Protein AF-A0A958JGL1-F1 (afdb_monomer)

Secondary structure (DSSP, 8-state):
--STTTGGG-----------HHHHHHHHHHTTS-HHHHHHHHHHHHHHHHHHHHTT-HHHHHHHHHHHHHHHHHHHHHHHHHHHHHTTT-

Nearest PDB structures (foldseek):
  2hr5-assembly1_A  TM=8.630E-01  e=9.921E+00  Pyrococcus furiosus

Foldseek 3Di:
DPPPPVVVPPDPPPPPPPVDPVVVVCCVVVLPPQLVVLVVQLVVLQVVLVVCVVVVNNVVSVVSNVCNVVSNVVSVVSVVVVVVVVVVPD

Radius of gyration: 24.07 Å; Cα contacts (8 Å, |Δi|>4): 49; chains: 1; bounding box: 78×26×46 Å

Sequence (90 aa):
MSASKVASKLRPVTRDHREGPVARAIEQRTAQLPSDVFLWGAGAAIGGALTLRALGKKEDGIFVGHWAPTLLLLGLYNKLVKLEGSDRYD

Mean predicted aligned error: 14.8 Å

pLDDT: mean 74.1, std 20.06, range [43.31, 97.31]

Structure (mmCIF, N/CA/C/O backbone):
data_AF-A0A958JGL1-F1
#
_entry.id   AF-A0A958JGL1-F1
#
loop_
_atom_site.group_PDB
_atom_site.id
_atom_site.type_symbol
_atom_site.label_atom_id
_atom_site.label_alt_id
_atom_site.label_comp_id
_atom_site.label_asym_id
_atom_site.label_entity_id
_atom_site.label_seq_id
_atom_site.pdbx_PDB_ins_code
_atom_site.Cartn_x
_atom_site.Cartn_y
_atom_site.Cartn_z
_atom_site.occupancy
_atom_site.B_iso_or_equiv
_atom_site.auth_seq_id
_atom_site.auth_comp_id
_atom_site.auth_asym_id
_atom_site.auth_atom_id
_atom_site.pdbx_PDB_model_num
ATOM 1 N N . MET A 1 1 ? 62.800 -5.513 -31.118 1.00 47.91 1 MET A N 1
ATOM 2 C CA . MET A 1 1 ? 62.154 -6.002 -29.870 1.00 47.91 1 MET A CA 1
ATOM 3 C C . MET A 1 1 ? 62.029 -4.810 -28.929 1.00 47.91 1 MET A C 1
ATOM 5 O O . MET A 1 1 ? 63.011 -4.118 -28.789 1.00 47.91 1 MET A O 1
ATOM 9 N N . SER A 1 2 ? 60.934 -4.443 -28.270 1.00 52.91 2 SER A N 1
ATOM 10 C CA . SER A 1 2 ? 59.615 -5.047 -28.098 1.00 52.91 2 SER A CA 1
ATOM 11 C C . SER A 1 2 ? 58.680 -3.994 -27.453 1.00 52.91 2 SER A C 1
ATOM 13 O O . SER A 1 2 ? 58.184 -4.207 -26.355 1.00 52.91 2 SER A O 1
ATOM 15 N N . ALA A 1 3 ? 58.446 -2.840 -28.094 1.00 54.41 3 ALA A N 1
ATOM 16 C CA . ALA A 1 3 ? 57.465 -1.852 -27.602 1.00 54.41 3 ALA A CA 1
ATOM 17 C C . ALA A 1 3 ? 56.016 -2.199 -28.015 1.00 54.41 3 ALA A C 1
ATOM 19 O O . ALA A 1 3 ? 55.062 -1.887 -27.313 1.00 54.41 3 ALA A O 1
ATOM 20 N N . SER A 1 4 ? 55.850 -2.946 -29.112 1.00 49.22 4 SER A N 1
ATOM 21 C CA . SER A 1 4 ? 54.544 -3.388 -29.630 1.00 49.22 4 SER A CA 1
ATOM 22 C C . SER A 1 4 ? 53.888 -4.500 -28.790 1.00 49.22 4 SER A C 1
ATOM 24 O O . SER A 1 4 ? 52.673 -4.678 -28.838 1.00 49.22 4 SER A O 1
ATOM 26 N N . LYS A 1 5 ? 54.656 -5.231 -27.968 1.00 53.72 5 LYS A N 1
ATOM 27 C CA . LYS A 1 5 ? 54.131 -6.385 -27.215 1.00 53.72 5 LYS A CA 1
ATOM 28 C C . LYS A 1 5 ? 53.402 -5.991 -25.925 1.00 53.72 5 LYS A C 1
ATOM 30 O O . LYS A 1 5 ? 52.552 -6.747 -25.461 1.00 53.72 5 LYS A O 1
ATOM 35 N N . VAL A 1 6 ? 53.684 -4.807 -25.377 1.00 57.03 6 VAL A N 1
ATOM 36 C CA . VAL A 1 6 ? 53.126 -4.354 -24.089 1.00 57.03 6 VAL A CA 1
ATOM 37 C C . VAL A 1 6 ? 51.708 -3.784 -24.249 1.00 57.03 6 VAL A C 1
ATOM 39 O O . VAL A 1 6 ? 50.857 -4.023 -23.399 1.00 57.03 6 VAL A O 1
ATOM 42 N N . ALA A 1 7 ? 51.405 -3.145 -25.384 1.00 54.59 7 ALA A N 1
ATOM 43 C CA . ALA A 1 7 ? 50.077 -2.588 -25.673 1.00 54.59 7 ALA A CA 1
ATOM 44 C C . ALA A 1 7 ? 48.991 -3.657 -25.921 1.00 54.59 7 ALA A C 1
ATOM 46 O O . ALA A 1 7 ? 47.803 -3.385 -25.789 1.00 54.59 7 ALA A O 1
ATOM 47 N N . SER A 1 8 ? 49.383 -4.898 -26.229 1.00 51.31 8 SER A N 1
ATOM 48 C CA . SER A 1 8 ? 48.447 -5.991 -26.542 1.00 51.31 8 SER A CA 1
ATOM 49 C C . SER A 1 8 ? 47.743 -6.610 -25.323 1.00 51.31 8 SER A C 1
ATOM 51 O O . SER A 1 8 ? 46.897 -7.490 -25.485 1.00 51.31 8 SER A O 1
ATOM 53 N N . LYS A 1 9 ? 48.088 -6.188 -24.095 1.00 54.41 9 LYS A N 1
ATOM 54 C CA . LYS A 1 9 ? 47.622 -6.843 -22.859 1.00 54.41 9 LYS A CA 1
ATOM 55 C C . LYS A 1 9 ? 46.560 -6.082 -22.064 1.00 54.41 9 LYS A C 1
ATOM 57 O O . LYS A 1 9 ? 46.134 -6.576 -21.025 1.00 54.41 9 LYS A O 1
ATOM 62 N N . LEU A 1 10 ? 46.072 -4.951 -22.561 1.00 58.25 10 LEU A N 1
ATOM 63 C CA . LEU A 1 10 ? 44.903 -4.279 -21.992 1.00 58.25 10 LEU A CA 1
ATOM 64 C C . LEU A 1 10 ? 43.660 -4.699 -22.776 1.00 58.25 10 LEU A C 1
ATOM 66 O O . LEU A 1 10 ? 43.115 -3.944 -23.574 1.00 58.25 10 LEU A O 1
ATOM 70 N N . ARG A 1 11 ? 43.224 -5.947 -22.567 1.00 58.50 11 ARG A N 1
ATOM 71 C CA . ARG A 1 11 ? 41.847 -6.312 -22.911 1.00 58.50 11 ARG A CA 1
ATOM 72 C C . ARG A 1 11 ? 40.950 -5.564 -21.926 1.00 58.50 11 ARG A C 1
ATOM 74 O O . ARG A 1 11 ? 41.143 -5.764 -20.724 1.00 58.50 11 ARG A O 1
ATOM 81 N N . PRO A 1 12 ? 39.997 -4.729 -22.371 1.00 53.38 12 PRO A N 1
ATOM 82 C CA . PRO A 1 12 ? 38.953 -4.288 -21.466 1.00 53.38 12 PRO A CA 1
ATOM 83 C C . PRO A 1 12 ? 38.282 -5.557 -20.939 1.00 53.38 12 PRO A C 1
ATOM 85 O O . PRO A 1 12 ? 37.852 -6.411 -21.715 1.00 53.38 12 PRO A O 1
ATOM 88 N N . VAL A 1 13 ? 38.265 -5.733 -19.617 1.00 56.31 13 VAL A N 1
ATOM 89 C CA . VAL A 1 13 ? 37.400 -6.728 -18.985 1.00 56.31 13 VAL A CA 1
ATOM 90 C C . VAL A 1 13 ? 35.991 -6.177 -19.141 1.00 56.31 13 VAL A C 1
ATOM 92 O O . VAL A 1 13 ? 35.445 -5.543 -18.241 1.00 56.31 13 VAL A O 1
ATOM 95 N N . THR A 1 14 ? 35.425 -6.348 -20.332 1.00 55.16 14 THR A N 1
ATOM 96 C CA . THR A 1 14 ? 33.999 -6.189 -20.550 1.00 55.16 14 THR A CA 1
ATOM 97 C C . THR A 1 14 ? 33.378 -7.281 -19.703 1.00 55.16 14 THR A C 1
ATOM 99 O O . THR A 1 14 ? 33.469 -8.466 -20.026 1.00 55.16 14 THR A O 1
ATOM 102 N N . ARG A 1 15 ? 32.849 -6.899 -18.541 1.00 53.62 15 ARG A N 1
ATOM 103 C CA . ARG A 1 15 ? 32.005 -7.777 -17.742 1.00 53.62 15 ARG A CA 1
ATOM 104 C C . ARG A 1 15 ? 30.718 -7.965 -18.534 1.00 53.62 15 ARG A C 1
ATOM 106 O O . ARG A 1 15 ? 29.736 -7.269 -18.299 1.00 53.62 15 ARG A O 1
ATOM 113 N N . ASP A 1 16 ? 30.780 -8.859 -19.515 1.00 49.69 16 ASP A N 1
ATOM 114 C CA . ASP A 1 16 ? 29.632 -9.460 -20.175 1.00 49.69 16 ASP A CA 1
ATOM 115 C C . ASP A 1 16 ? 28.916 -10.259 -19.083 1.00 49.69 16 ASP A C 1
ATOM 117 O O . ASP A 1 16 ? 29.177 -11.445 -18.867 1.00 49.69 16 ASP A O 1
ATOM 121 N N . HIS A 1 17 ? 28.110 -9.556 -18.282 1.00 49.06 17 HIS A N 1
ATOM 122 C CA . HIS A 1 17 ? 27.136 -10.178 -17.407 1.00 49.06 17 HIS A CA 1
ATOM 123 C C . HIS A 1 17 ? 26.131 -10.815 -18.352 1.00 49.06 17 HIS A C 1
ATOM 125 O O . HIS A 1 17 ? 25.122 -10.224 -18.723 1.00 49.06 17 HIS A O 1
ATOM 131 N N . ARG A 1 18 ? 26.449 -12.031 -18.794 1.00 47.59 18 ARG A N 1
ATOM 132 C CA . ARG A 1 18 ? 25.468 -12.947 -19.352 1.00 47.59 18 ARG A CA 1
ATOM 133 C C . ARG A 1 18 ? 24.552 -13.327 -18.209 1.00 47.59 18 ARG A C 1
ATOM 135 O O . ARG A 1 18 ? 24.699 -14.380 -17.591 1.00 47.59 18 ARG A O 1
ATOM 142 N N . GLU A 1 19 ? 23.655 -12.411 -17.886 1.00 49.56 19 GLU A N 1
ATOM 143 C CA . GLU A 1 19 ? 22.515 -12.695 -17.052 1.00 49.56 19 GLU A CA 1
ATOM 144 C C . GLU A 1 19 ? 21.789 -13.855 -17.735 1.00 49.56 19 GLU A C 1
ATOM 146 O O . GLU A 1 19 ? 21.435 -13.795 -18.916 1.00 49.56 19 GLU A O 1
ATOM 151 N N . GLY A 1 20 ? 21.734 -14.992 -17.040 1.00 53.16 20 GLY A N 1
ATOM 152 C CA . GLY A 1 20 ? 21.255 -16.239 -17.618 1.00 53.16 20 GLY A CA 1
ATOM 153 C C . GLY A 1 20 ? 19.831 -16.097 -18.170 1.00 53.16 20 GLY A C 1
ATOM 154 O O . GLY A 1 20 ? 19.122 -15.152 -17.827 1.00 53.16 20 GLY A O 1
ATOM 155 N N . PRO A 1 21 ? 19.349 -17.057 -18.974 1.00 53.94 21 PRO A N 1
ATOM 156 C CA . PRO A 1 21 ? 17.997 -17.032 -19.552 1.00 53.94 21 PRO A CA 1
ATOM 157 C C . PRO A 1 21 ? 16.874 -16.807 -18.519 1.00 53.94 21 PRO A C 1
ATOM 159 O O . PRO A 1 21 ? 15.799 -16.325 -18.867 1.00 53.94 21 PRO A O 1
ATOM 162 N N . VAL A 1 22 ? 17.147 -17.090 -17.243 1.00 54.91 22 VAL A N 1
ATOM 163 C CA . VAL A 1 22 ? 16.277 -16.795 -16.100 1.00 54.91 22 VAL A CA 1
ATOM 164 C C . VAL A 1 22 ? 16.092 -15.286 -15.874 1.00 54.91 22 VAL A C 1
ATOM 166 O O . VAL A 1 22 ? 14.970 -14.849 -15.649 1.00 54.91 22 VAL A O 1
ATOM 169 N N . ALA A 1 23 ? 17.140 -14.470 -15.997 1.00 53.22 23 ALA A N 1
ATOM 170 C CA . ALA A 1 23 ? 17.056 -13.017 -15.831 1.00 53.22 23 ALA A CA 1
ATOM 171 C C . ALA A 1 23 ? 16.259 -12.352 -16.966 1.00 53.22 23 ALA A C 1
ATOM 173 O O . ALA A 1 23 ? 15.372 -11.54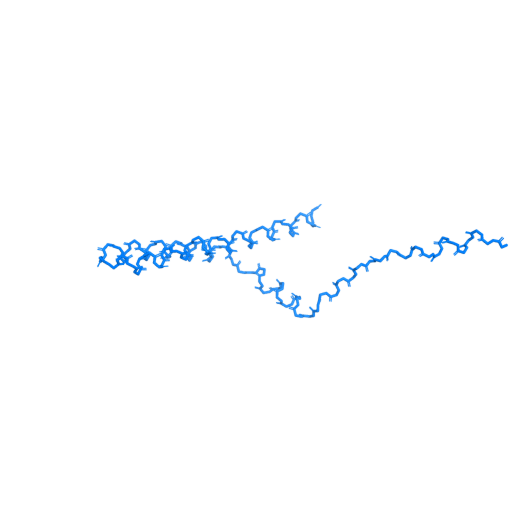6 -16.705 1.00 53.22 23 ALA A O 1
ATOM 174 N N . ARG A 1 24 ? 16.466 -12.793 -18.215 1.00 54.56 24 ARG A N 1
ATOM 175 C CA . ARG A 1 24 ? 15.747 -12.273 -19.395 1.00 54.56 24 ARG A CA 1
ATOM 176 C C . ARG A 1 24 ? 14.247 -12.590 -19.379 1.00 54.56 24 ARG A C 1
ATOM 178 O O . ARG A 1 24 ? 13.428 -11.782 -19.815 1.00 54.56 24 ARG A O 1
ATOM 185 N N . ALA A 1 25 ? 13.876 -13.763 -18.862 1.00 53.47 25 ALA A N 1
ATOM 186 C CA . ALA A 1 25 ? 12.476 -14.161 -18.704 1.00 53.47 25 ALA A CA 1
ATOM 187 C C . ALA A 1 25 ? 11.773 -13.399 -17.563 1.00 53.47 25 ALA A C 1
ATOM 189 O O . ALA A 1 25 ? 10.569 -13.142 -17.643 1.00 53.47 25 ALA A O 1
ATOM 190 N N . ILE A 1 26 ? 12.522 -12.997 -16.530 1.00 52.03 26 ILE A N 1
ATOM 191 C CA . ILE A 1 26 ? 12.022 -12.150 -15.440 1.00 52.03 26 ILE A CA 1
ATOM 192 C C . ILE A 1 26 ? 11.921 -10.688 -15.897 1.00 52.03 26 ILE A C 1
ATOM 194 O O . ILE A 1 26 ? 10.910 -10.053 -15.598 1.00 52.03 26 ILE A O 1
ATOM 198 N N . GLU A 1 27 ? 12.871 -10.171 -16.684 1.00 49.91 27 GLU A N 1
ATOM 199 C CA . GLU A 1 27 ? 12.797 -8.830 -17.291 1.00 49.91 27 GLU A CA 1
ATOM 200 C C . GLU A 1 27 ? 11.538 -8.662 -18.152 1.00 49.91 27 GLU A C 1
ATOM 202 O O . GLU A 1 27 ? 10.793 -7.699 -17.978 1.00 49.91 27 GLU A O 1
ATOM 207 N N . GLN A 1 28 ? 11.225 -9.625 -19.027 1.00 51.03 28 GLN A N 1
ATOM 208 C CA . GLN A 1 28 ? 10.084 -9.491 -19.945 1.00 51.03 28 GLN A CA 1
ATOM 209 C C . GLN A 1 28 ? 8.707 -9.606 -19.271 1.00 51.03 28 GLN A C 1
ATOM 211 O O . GLN A 1 28 ? 7.721 -9.099 -19.810 1.00 51.03 28 GLN A O 1
ATOM 216 N N . ARG A 1 29 ? 8.608 -10.248 -18.098 1.00 45.31 29 ARG A N 1
ATOM 217 C CA . ARG A 1 29 ? 7.332 -10.406 -17.371 1.00 45.31 29 ARG A CA 1
ATOM 218 C C . ARG A 1 29 ? 7.170 -9.455 -16.187 1.00 45.31 29 ARG A C 1
ATOM 220 O O . ARG A 1 29 ? 6.043 -9.060 -15.900 1.00 45.31 29 ARG A O 1
ATOM 227 N N . THR A 1 30 ? 8.257 -9.024 -15.551 1.00 48.38 30 THR A N 1
ATOM 228 C CA . THR A 1 30 ? 8.210 -8.049 -14.445 1.00 48.38 30 THR A CA 1
ATOM 229 C C . THR A 1 30 ? 8.023 -6.622 -14.967 1.00 48.38 30 THR A C 1
ATOM 231 O O . THR A 1 30 ? 7.346 -5.820 -14.323 1.00 48.38 30 THR A O 1
ATOM 234 N N . ALA A 1 31 ? 8.492 -6.325 -16.190 1.00 49.34 31 ALA A N 1
ATOM 235 C CA . ALA A 1 31 ? 8.325 -5.021 -16.842 1.00 49.34 31 ALA A CA 1
ATOM 236 C C . ALA A 1 31 ? 6.857 -4.601 -17.067 1.00 49.34 31 ALA A C 1
ATOM 238 O O . ALA A 1 31 ? 6.575 -3.418 -17.270 1.00 49.34 31 ALA A O 1
ATOM 239 N N . GLN A 1 32 ? 5.904 -5.533 -16.994 1.00 52.94 32 GLN A N 1
ATOM 240 C CA . GLN A 1 32 ? 4.494 -5.253 -17.273 1.00 52.94 32 GLN A CA 1
ATOM 241 C C . GLN A 1 32 ? 3.586 -5.251 -16.052 1.00 52.94 32 GLN A C 1
ATOM 243 O O . GLN A 1 32 ? 2.394 -5.024 -16.233 1.00 52.94 32 GLN A O 1
ATOM 248 N N . LEU A 1 33 ? 4.092 -5.439 -14.826 1.00 56.34 33 LEU A N 1
ATOM 249 C CA . LEU A 1 33 ? 3.252 -5.143 -13.665 1.00 56.34 33 LEU A CA 1
ATOM 250 C C . LEU A 1 33 ? 2.914 -3.646 -13.717 1.00 56.34 33 LEU A C 1
ATOM 252 O O . LEU A 1 33 ? 3.833 -2.817 -13.626 1.00 56.34 33 LEU A O 1
ATOM 256 N N . PRO A 1 34 ? 1.637 -3.276 -13.931 1.00 65.19 34 PRO A N 1
ATOM 257 C CA . PRO A 1 34 ? 1.253 -1.880 -13.965 1.00 65.19 34 PRO A CA 1
ATOM 258 C C . PRO A 1 34 ? 1.548 -1.320 -12.578 1.00 65.19 34 PRO A C 1
ATOM 260 O O . PRO A 1 34 ? 1.128 -1.905 -11.578 1.00 65.19 34 PRO A O 1
ATOM 263 N N . SER A 1 35 ? 2.268 -0.197 -12.491 1.00 63.91 35 SER A N 1
ATOM 264 C CA . SER A 1 35 ? 2.488 0.487 -11.204 1.00 63.91 35 SER A CA 1
ATOM 265 C C . SER A 1 35 ? 1.169 0.748 -10.469 1.00 63.91 35 SER A C 1
ATOM 267 O O . SER A 1 35 ? 1.119 0.816 -9.245 1.00 63.91 35 SER A O 1
ATOM 269 N N . ASP A 1 36 ? 0.090 0.817 -11.236 1.00 75.25 36 ASP A N 1
ATOM 270 C CA . ASP A 1 36 ? -1.255 1.117 -10.795 1.00 75.25 36 ASP A CA 1
ATOM 271 C C . ASP A 1 36 ? -1.856 -0.023 -9.970 1.00 75.25 36 ASP A C 1
ATOM 273 O O . ASP A 1 36 ? -2.647 0.242 -9.074 1.00 75.25 36 ASP A O 1
ATOM 277 N N . VAL A 1 37 ? -1.430 -1.277 -10.169 1.00 85.50 37 VAL A N 1
ATOM 278 C CA . VAL A 1 37 ? -1.870 -2.407 -9.330 1.00 85.50 37 VAL A CA 1
ATOM 279 C C . VAL A 1 37 ? -1.415 -2.216 -7.886 1.00 85.50 37 VAL A C 1
ATOM 281 O O . VAL A 1 37 ? -2.179 -2.462 -6.956 1.00 85.50 37 VAL A O 1
ATOM 284 N N . PHE A 1 38 ? -0.193 -1.720 -7.687 1.00 87.44 38 PHE A N 1
ATOM 285 C CA . PHE A 1 38 ? 0.331 -1.430 -6.355 1.00 87.44 38 PHE A CA 1
A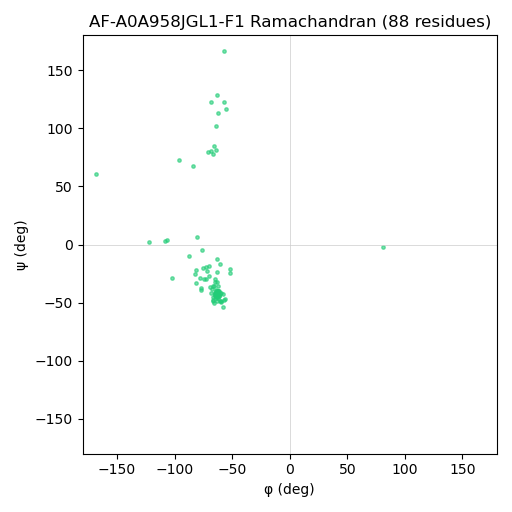TOM 286 C C . PHE A 1 38 ? -0.381 -0.243 -5.703 1.00 87.44 38 PHE A C 1
ATOM 288 O O . PHE A 1 38 ? -0.648 -0.281 -4.504 1.00 87.44 38 PHE A O 1
ATOM 295 N N . LEU A 1 39 ? -0.748 0.778 -6.487 1.00 88.75 39 LEU A N 1
ATOM 296 C CA . LEU A 1 39 ? -1.534 1.918 -6.004 1.00 88.75 39 LEU A CA 1
ATOM 297 C C . LEU A 1 39 ? -2.958 1.504 -5.615 1.00 88.75 39 LEU A C 1
ATOM 299 O O . LEU A 1 39 ? -3.405 1.831 -4.517 1.00 88.75 39 LEU A O 1
ATOM 303 N N . TRP A 1 40 ? -3.648 0.741 -6.465 1.00 92.31 40 TRP A N 1
ATOM 304 C CA . TRP A 1 40 ? -4.972 0.194 -6.157 1.00 92.31 40 TRP A CA 1
ATOM 305 C C . TRP A 1 40 ? -4.927 -0.753 -4.958 1.00 92.31 40 TRP A C 1
ATOM 307 O O . TRP A 1 40 ? -5.799 -0.678 -4.096 1.00 92.31 40 TRP A O 1
ATOM 317 N N . GLY A 1 41 ? -3.893 -1.591 -4.851 1.00 95.12 41 GLY A N 1
ATOM 318 C CA . GLY A 1 41 ? -3.677 -2.465 -3.700 1.00 95.12 41 GLY A CA 1
ATOM 319 C C . GLY A 1 41 ? -3.448 -1.683 -2.405 1.00 95.12 41 GLY A C 1
ATOM 320 O O . GLY A 1 41 ? -4.066 -1.989 -1.387 1.00 95.12 41 GLY A O 1
ATOM 321 N N . ALA A 1 42 ? -2.615 -0.640 -2.440 1.00 95.00 42 ALA A N 1
ATOM 322 C CA . ALA A 1 42 ? -2.407 0.238 -1.291 1.00 95.00 42 ALA A CA 1
ATOM 323 C C . ALA A 1 42 ? -3.699 0.974 -0.902 1.00 95.00 42 ALA A C 1
ATOM 325 O O . ALA A 1 42 ? -4.039 1.038 0.278 1.00 95.00 42 ALA A O 1
ATOM 326 N N . GLY A 1 43 ? -4.460 1.464 -1.885 1.00 95.94 43 GLY A N 1
ATOM 327 C CA . GLY A 1 43 ? -5.770 2.076 -1.666 1.00 95.94 43 GLY A CA 1
ATOM 328 C C . GLY A 1 43 ? -6.776 1.107 -1.041 1.00 95.94 43 GLY A C 1
ATOM 329 O O . GLY A 1 43 ? -7.448 1.460 -0.073 1.00 95.94 43 GLY A O 1
ATOM 330 N N . ALA A 1 44 ? -6.831 -0.135 -1.527 1.00 96.69 44 ALA A N 1
ATOM 331 C CA . ALA A 1 44 ? -7.671 -1.189 -0.965 1.00 96.69 44 ALA A CA 1
ATOM 332 C C . ALA A 1 44 ? -7.253 -1.557 0.467 1.00 96.69 44 ALA A C 1
ATOM 334 O O . ALA A 1 44 ? -8.119 -1.750 1.318 1.00 96.69 44 ALA A O 1
ATOM 335 N N . ALA A 1 45 ? -5.950 -1.597 0.763 1.00 96.75 45 ALA A N 1
ATOM 336 C CA . ALA A 1 45 ? -5.442 -1.830 2.113 1.00 96.75 45 ALA A CA 1
ATOM 337 C C . ALA A 1 45 ? -5.842 -0.697 3.073 1.00 96.75 45 ALA A C 1
ATOM 339 O O . ALA A 1 45 ? -6.335 -0.961 4.168 1.00 96.75 45 ALA A O 1
ATOM 340 N N . ILE A 1 46 ? -5.712 0.564 2.652 1.00 97.12 46 ILE A N 1
ATOM 341 C CA . ILE A 1 46 ? -6.143 1.727 3.446 1.00 97.12 46 ILE A CA 1
ATOM 342 C C . ILE A 1 46 ? -7.659 1.693 3.670 1.00 97.12 46 ILE A C 1
ATOM 344 O O . ILE A 1 46 ? -8.120 1.830 4.805 1.00 97.12 46 ILE A O 1
ATOM 348 N N . GLY A 1 47 ? -8.437 1.479 2.607 1.00 97.31 47 GLY A N 1
ATOM 349 C CA . GLY A 1 47 ? -9.894 1.389 2.682 1.00 97.31 47 GLY A CA 1
ATOM 350 C C . GLY A 1 47 ? -10.350 0.252 3.596 1.00 97.31 47 GLY A C 1
ATOM 351 O O . GLY A 1 47 ? -11.124 0.480 4.522 1.00 97.31 47 GLY A O 1
ATOM 352 N N . GLY A 1 48 ? -9.801 -0.949 3.407 1.00 97.19 48 GLY A N 1
ATOM 353 C CA . GLY A 1 48 ? -10.088 -2.118 4.237 1.00 97.19 48 GLY A CA 1
ATOM 354 C C . GLY A 1 48 ? -9.715 -1.908 5.705 1.00 97.19 48 GLY A C 1
ATOM 355 O O . GLY A 1 48 ? -10.500 -2.248 6.589 1.00 97.19 48 GLY A O 1
ATOM 356 N N . ALA A 1 49 ? -8.569 -1.280 5.979 1.00 96.12 49 ALA A N 1
ATOM 357 C CA . ALA A 1 49 ? -8.149 -0.926 7.333 1.00 96.12 49 ALA A CA 1
ATOM 358 C C . ALA A 1 49 ? -9.130 0.038 8.016 1.00 96.12 49 ALA A C 1
ATOM 360 O O . ALA A 1 49 ? -9.491 -0.164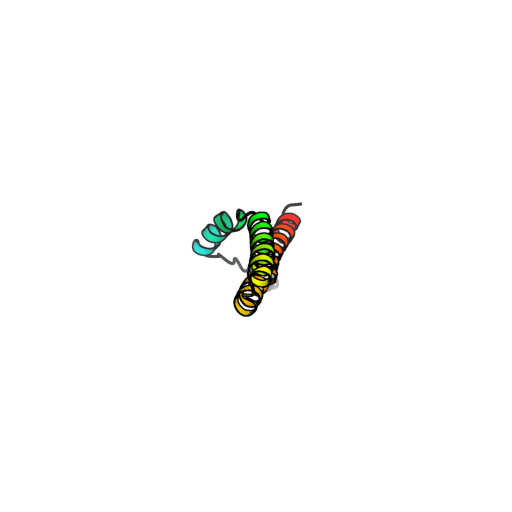 9.180 1.00 96.12 49 ALA A O 1
ATOM 361 N N . LEU A 1 50 ? -9.593 1.064 7.295 1.00 97.00 50 LEU A N 1
ATOM 362 C CA . LEU A 1 50 ? -10.589 2.014 7.793 1.00 97.00 50 LEU A CA 1
ATOM 363 C C . LEU A 1 50 ? -11.935 1.333 8.053 1.00 97.00 50 LEU A C 1
ATOM 365 O O . LEU A 1 50 ? -12.519 1.547 9.115 1.00 97.00 50 LEU A O 1
ATOM 369 N N . THR A 1 51 ? -12.396 0.472 7.143 1.00 97.06 51 THR A N 1
ATOM 370 C CA . THR A 1 51 ? -13.628 -0.306 7.328 1.00 97.06 51 THR A CA 1
ATOM 371 C C . THR A 1 51 ? -13.531 -1.219 8.549 1.00 97.06 51 THR A C 1
ATOM 373 O O . THR A 1 51 ? -14.412 -1.190 9.404 1.00 97.06 51 THR A O 1
ATOM 376 N N . LEU A 1 52 ? -12.442 -1.980 8.694 1.00 96.06 52 LEU A N 1
ATOM 377 C CA . LEU A 1 52 ? -12.214 -2.848 9.855 1.00 96.06 52 LEU A CA 1
ATOM 378 C C . LEU A 1 52 ? -12.191 -2.052 11.161 1.00 96.06 52 LEU A C 1
ATOM 380 O O . LEU A 1 52 ? -12.797 -2.460 12.153 1.00 96.06 52 LEU A O 1
ATOM 384 N N . ARG A 1 53 ?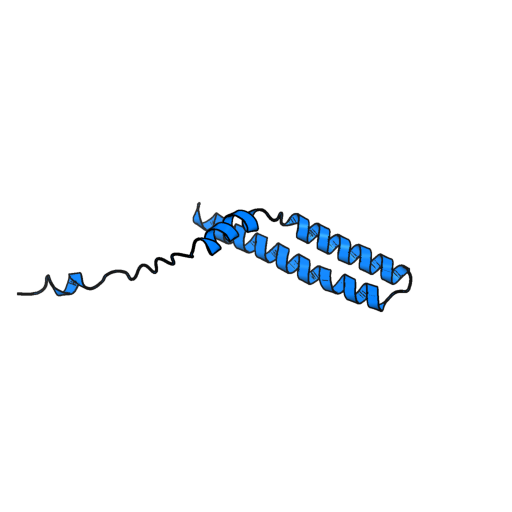 -11.550 -0.881 11.152 1.00 94.81 53 ARG A N 1
ATOM 385 C CA . ARG A 1 53 ? -11.501 0.000 12.318 1.00 94.81 53 ARG A CA 1
ATOM 386 C C . ARG A 1 53 ? -12.870 0.585 12.665 1.00 94.81 53 ARG A C 1
ATOM 388 O O . ARG A 1 53 ? -13.188 0.659 13.851 1.00 94.81 53 ARG A O 1
ATOM 395 N N . ALA A 1 54 ? -13.684 0.943 11.671 1.00 96.38 54 ALA A N 1
ATOM 396 C CA . ALA A 1 54 ? -15.064 1.394 11.868 1.00 96.38 54 ALA A CA 1
ATOM 397 C C . ALA A 1 54 ? -15.966 0.283 12.436 1.00 96.38 54 ALA A C 1
ATOM 399 O O . ALA A 1 54 ? -16.845 0.560 13.245 1.00 96.38 54 ALA A O 1
ATOM 400 N N . LEU A 1 55 ? -15.694 -0.978 12.086 1.00 97.00 55 LEU A N 1
ATOM 401 C CA . LEU A 1 55 ? -16.365 -2.164 12.632 1.00 97.00 55 LEU A CA 1
ATOM 402 C C . LEU A 1 55 ? -15.828 -2.599 14.012 1.00 97.00 55 LEU A C 1
ATOM 404 O O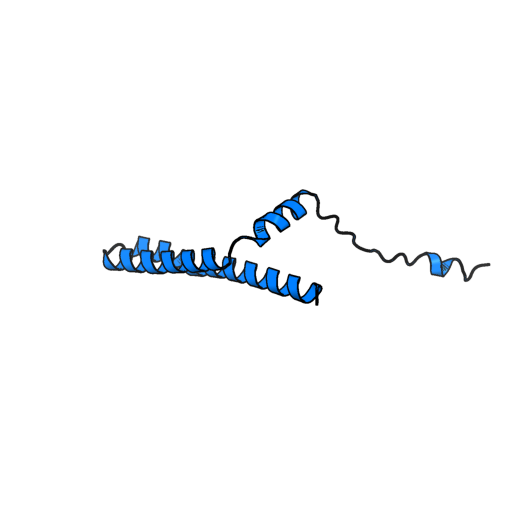 . LEU A 1 55 ? -16.197 -3.658 14.512 1.00 97.00 55 LEU A O 1
ATOM 408 N N . GLY A 1 56 ? -14.933 -1.822 14.631 1.00 95.88 56 GLY A N 1
ATOM 409 C CA . GLY A 1 56 ? -14.357 -2.122 15.947 1.00 95.88 56 GLY A CA 1
ATOM 410 C C . GLY A 1 56 ? -13.196 -3.125 15.939 1.00 95.88 56 GLY A C 1
ATOM 411 O O . GLY A 1 56 ? -12.581 -3.346 16.982 1.00 95.88 56 GLY A O 1
ATOM 412 N N . LYS A 1 57 ? -12.820 -3.677 14.777 1.00 95.19 57 LYS A N 1
ATOM 413 C CA . LYS A 1 57 ? -11.717 -4.640 14.604 1.00 95.19 57 LYS A CA 1
ATOM 414 C C . LYS A 1 57 ? -10.372 -3.918 14.462 1.00 95.19 57 LYS A C 1
ATOM 416 O O . LYS A 1 57 ? -9.768 -3.875 13.391 1.00 95.19 57 LYS A O 1
ATOM 421 N N . LYS A 1 58 ? -9.927 -3.281 15.548 1.00 92.56 58 LYS A N 1
ATOM 422 C CA . LYS A 1 58 ? -8.760 -2.379 15.547 1.00 92.56 58 LYS A CA 1
ATOM 423 C C . LYS A 1 58 ? -7.450 -3.072 15.157 1.00 92.56 58 LYS A C 1
ATOM 425 O O . LYS A 1 58 ? -6.699 -2.500 14.376 1.00 92.56 58 LYS A O 1
ATOM 430 N N . GLU A 1 59 ? -7.187 -4.266 15.682 1.00 95.62 59 GLU A N 1
ATOM 431 C CA . GLU A 1 59 ? -5.948 -5.020 15.424 1.00 95.62 59 GLU A CA 1
ATOM 432 C C . GLU A 1 59 ? -5.859 -5.458 13.960 1.00 95.62 59 GLU A C 1
ATOM 434 O O . GLU A 1 59 ? -4.879 -5.144 13.286 1.00 95.62 59 GLU A O 1
ATOM 439 N N . ASP A 1 60 ? -6.932 -6.053 13.432 1.00 94.31 60 ASP A N 1
ATOM 440 C CA . ASP A 1 60 ? -7.041 -6.416 12.015 1.00 94.31 60 ASP A CA 1
ATOM 441 C C . ASP A 1 60 ? -6.874 -5.189 11.108 1.00 94.31 60 ASP A C 1
ATOM 443 O O . ASP A 1 60 ? -6.165 -5.242 10.105 1.00 94.31 60 ASP A O 1
ATOM 447 N N . GLY A 1 61 ? -7.489 -4.056 11.471 1.00 95.25 61 GLY A N 1
ATOM 448 C CA . GLY A 1 61 ? -7.348 -2.808 10.724 1.00 95.25 61 GLY A CA 1
ATOM 449 C C . GLY A 1 61 ? -5.905 -2.291 10.696 1.00 95.25 61 GLY A C 1
ATOM 450 O O . GLY A 1 61 ? -5.438 -1.836 9.654 1.00 95.25 61 GLY A O 1
ATOM 451 N N . ILE A 1 62 ? -5.171 -2.396 11.807 1.00 95.31 62 ILE A N 1
ATOM 452 C CA . ILE A 1 62 ? -3.746 -2.028 11.869 1.00 95.31 62 ILE A CA 1
ATOM 453 C C . ILE A 1 62 ? -2.906 -2.979 11.010 1.00 95.31 62 ILE A C 1
ATOM 455 O O . ILE A 1 62 ? -2.071 -2.510 10.234 1.00 95.31 62 ILE A O 1
ATOM 459 N N . PHE A 1 63 ? -3.149 -4.289 11.104 1.00 96.06 63 PHE A N 1
ATOM 460 C CA . PHE A 1 63 ? -2.440 -5.291 10.308 1.00 96.06 63 PHE A CA 1
ATOM 461 C C . PHE A 1 63 ? -2.630 -5.055 8.806 1.00 96.06 63 PHE A C 1
ATOM 463 O O . PHE A 1 63 ? -1.652 -4.988 8.065 1.00 96.06 63 PHE A O 1
ATOM 470 N N . VAL A 1 64 ? -3.873 -4.857 8.357 1.00 95.56 64 VAL A N 1
ATOM 471 C CA . VAL A 1 64 ? -4.178 -4.579 6.945 1.00 95.56 64 VAL A CA 1
ATOM 472 C C . VAL A 1 64 ? -3.579 -3.240 6.505 1.00 95.56 64 VAL A C 1
ATOM 474 O O . VAL A 1 64 ? -2.982 -3.159 5.432 1.00 95.56 64 VAL A O 1
ATOM 477 N N . GLY A 1 65 ? -3.657 -2.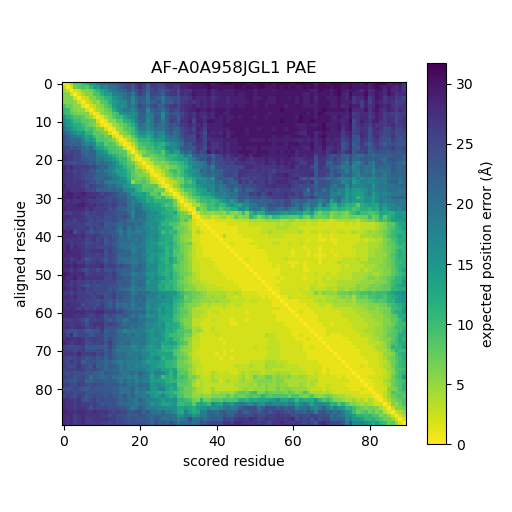205 7.345 1.00 95.75 65 GLY A N 1
ATOM 478 C CA . GLY A 1 65 ? -3.103 -0.883 7.040 1.00 95.75 65 GLY A CA 1
ATOM 479 C C . GLY A 1 65 ? -1.581 -0.881 6.865 1.00 95.75 65 GLY A C 1
ATOM 480 O O . GLY A 1 65 ? -1.065 -0.137 6.032 1.00 95.75 65 GLY A O 1
ATOM 481 N N . HIS A 1 66 ? -0.858 -1.748 7.580 1.00 96.56 66 HIS A N 1
ATOM 482 C CA . HIS A 1 66 ? 0.598 -1.878 7.457 1.00 96.56 66 HIS A CA 1
ATOM 483 C C . HIS A 1 66 ? 1.052 -2.350 6.065 1.00 96.56 66 HIS A C 1
ATOM 485 O O . HIS A 1 66 ? 2.169 -2.051 5.647 1.00 96.56 66 HIS A O 1
ATOM 491 N N . TRP A 1 67 ? 0.190 -3.026 5.302 1.00 96.44 67 TRP A N 1
ATOM 492 C CA . TRP A 1 67 ? 0.526 -3.456 3.944 1.00 96.44 67 TRP A CA 1
ATOM 493 C C . TRP A 1 67 ? 0.513 -2.316 2.921 1.00 96.44 67 TRP A C 1
ATOM 495 O O . TRP A 1 67 ? 1.164 -2.433 1.884 1.00 96.44 67 TRP A O 1
ATOM 505 N N . ALA A 1 68 ? -0.162 -1.197 3.203 1.00 96.31 68 ALA A N 1
ATOM 506 C CA . ALA A 1 68 ? -0.204 -0.050 2.299 1.00 96.31 68 ALA A CA 1
ATOM 507 C C . ALA A 1 68 ? 1.194 0.517 1.961 1.00 96.31 68 ALA A C 1
ATOM 509 O O . ALA A 1 68 ? 1.517 0.588 0.773 1.00 96.31 68 ALA A O 1
ATOM 510 N N . PRO A 1 69 ? 2.064 0.871 2.933 1.00 96.00 69 PRO A N 1
ATOM 511 C CA . PRO A 1 69 ? 3.415 1.346 2.628 1.00 96.00 69 PRO A CA 1
ATOM 512 C C . PRO A 1 69 ? 4.268 0.295 1.905 1.00 96.00 69 PRO A C 1
ATOM 514 O O . PRO A 1 69 ? 5.022 0.655 1.005 1.00 96.00 69 PRO A O 1
ATOM 517 N N . THR A 1 70 ? 4.117 -0.994 2.227 1.00 95.38 70 THR A N 1
ATOM 518 C CA . THR A 1 70 ? 4.832 -2.085 1.543 1.00 95.38 70 THR A CA 1
ATOM 519 C C . THR A 1 70 ? 4.460 -2.159 0.062 1.00 95.38 70 THR A C 1
ATOM 521 O O . THR A 1 70 ? 5.339 -2.229 -0.796 1.00 95.38 70 THR A O 1
ATOM 524 N N . LEU A 1 71 ? 3.164 -2.082 -0.261 1.00 94.00 71 LEU A N 1
ATOM 525 C CA . LEU A 1 71 ? 2.681 -2.069 -1.645 1.00 94.00 71 LEU A CA 1
ATOM 526 C C . LEU A 1 71 ? 3.153 -0.819 -2.396 1.00 94.00 71 LEU A C 1
ATOM 528 O O . LEU A 1 71 ? 3.627 -0.931 -3.526 1.00 94.00 71 LEU A O 1
ATOM 532 N N . LEU A 1 72 ? 3.101 0.355 -1.762 1.00 93.31 72 LEU A N 1
ATOM 533 C CA . LEU A 1 72 ? 3.607 1.596 -2.357 1.00 93.31 72 LEU A CA 1
ATOM 534 C C . LEU A 1 72 ? 5.111 1.533 -2.639 1.00 93.31 72 LEU A C 1
ATOM 536 O O . LEU A 1 72 ? 5.541 1.985 -3.699 1.00 93.31 72 LEU A O 1
ATOM 540 N N . LEU A 1 73 ? 5.903 0.942 -1.741 1.00 93.31 73 LEU A N 1
A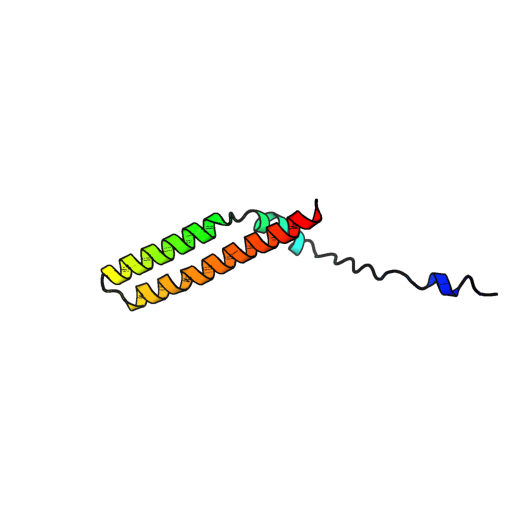TOM 541 C CA . LEU A 1 73 ? 7.345 0.784 -1.927 1.00 93.31 73 LEU A CA 1
ATOM 542 C C . LEU A 1 73 ? 7.664 -0.126 -3.123 1.00 93.31 73 LEU A C 1
ATOM 544 O O . LEU A 1 73 ? 8.546 0.194 -3.920 1.00 93.31 73 LEU A O 1
ATOM 548 N N . LEU A 1 74 ? 6.904 -1.212 -3.301 1.00 89.44 74 LEU A N 1
ATOM 549 C CA . LEU A 1 74 ? 7.019 -2.088 -4.474 1.00 89.44 74 LEU A CA 1
ATOM 550 C C . LEU A 1 74 ? 6.648 -1.358 -5.775 1.00 89.44 74 LEU A C 1
ATOM 552 O O . LEU A 1 74 ? 7.353 -1.476 -6.780 1.00 89.44 74 LEU A O 1
ATOM 556 N N . GLY A 1 75 ? 5.577 -0.560 -5.757 1.00 88.06 75 GLY A N 1
ATOM 557 C CA . GLY A 1 75 ? 5.183 0.272 -6.896 1.00 88.06 75 GLY A CA 1
ATOM 558 C C . GLY A 1 75 ? 6.230 1.334 -7.248 1.00 88.06 75 GLY A C 1
ATOM 559 O O . GLY A 1 75 ? 6.527 1.541 -8.429 1.00 88.06 75 GLY A O 1
ATOM 560 N N . LEU A 1 76 ? 6.823 1.968 -6.232 1.00 87.38 76 LEU A N 1
ATOM 561 C CA . LEU A 1 76 ? 7.896 2.948 -6.387 1.00 87.38 76 LEU A CA 1
ATOM 562 C C . LEU A 1 76 ? 9.149 2.310 -6.990 1.00 87.38 76 LEU A C 1
ATOM 564 O O . LEU A 1 76 ? 9.696 2.854 -7.944 1.00 87.38 76 LEU A O 1
ATOM 568 N N . TYR A 1 77 ? 9.561 1.139 -6.497 1.00 85.44 77 TYR A N 1
ATOM 569 C CA . TYR A 1 77 ? 10.696 0.395 -7.046 1.00 85.44 77 TYR A CA 1
ATOM 570 C C . TYR A 1 77 ? 10.518 0.105 -8.545 1.00 85.44 77 TYR A C 1
ATOM 572 O O . TYR A 1 77 ? 11.406 0.403 -9.340 1.00 85.44 77 TYR A O 1
ATOM 580 N N . ASN A 1 78 ? 9.342 -0.381 -8.959 1.00 82.75 78 ASN A N 1
ATOM 581 C CA . ASN A 1 78 ? 9.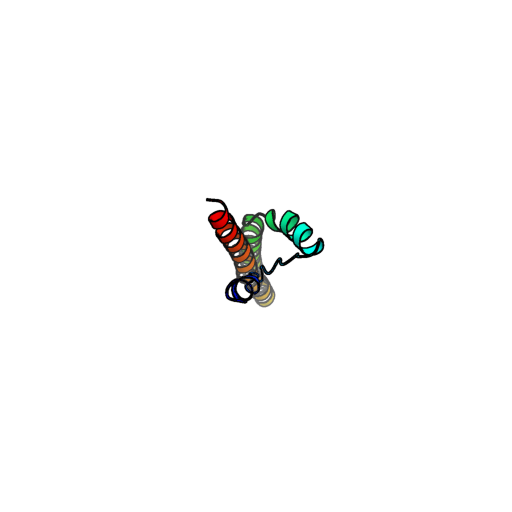045 -0.646 -10.372 1.00 82.75 78 ASN A CA 1
ATOM 582 C C . ASN A 1 78 ? 9.117 0.635 -11.231 1.00 82.75 78 ASN A C 1
ATOM 584 O O . ASN A 1 78 ? 9.661 0.615 -12.335 1.00 82.75 78 ASN A O 1
ATOM 588 N N . LYS A 1 79 ? 8.626 1.774 -10.719 1.00 82.12 79 LYS A N 1
ATOM 589 C CA . LYS A 1 79 ? 8.775 3.069 -11.407 1.00 82.12 79 LYS A CA 1
ATOM 590 C C . LYS A 1 79 ? 10.237 3.512 -11.514 1.00 82.12 79 LYS A C 1
ATOM 592 O O . LYS A 1 79 ? 10.622 3.970 -12.583 1.00 82.12 79 LYS A O 1
ATOM 597 N N . LEU A 1 80 ? 11.034 3.368 -10.454 1.00 83.69 80 LEU A N 1
ATOM 598 C CA . LEU A 1 80 ? 12.454 3.746 -10.457 1.00 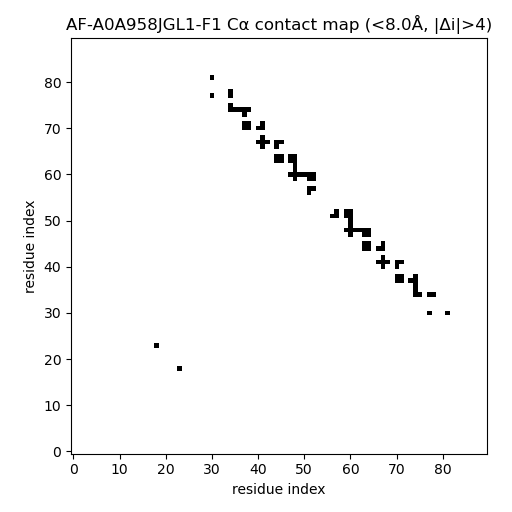83.69 80 LEU A CA 1
ATOM 599 C C . LEU A 1 80 ? 13.260 2.920 -11.466 1.00 83.69 80 LEU A C 1
ATOM 601 O O . LEU A 1 80 ? 14.015 3.490 -12.245 1.00 83.69 80 LEU A O 1
ATOM 605 N N . VAL A 1 81 ? 13.029 1.606 -11.527 1.00 80.12 81 VAL A N 1
ATOM 606 C CA . VAL A 1 81 ? 13.684 0.715 -12.501 1.00 80.12 81 VAL A CA 1
ATOM 607 C C . VAL A 1 81 ? 13.327 1.093 -13.941 1.00 80.12 81 VAL A C 1
ATOM 609 O O . VAL A 1 81 ? 14.190 1.112 -14.815 1.00 80.12 81 VAL A O 1
ATOM 612 N N . LYS A 1 82 ? 12.058 1.433 -14.204 1.00 73.50 82 LYS A N 1
ATOM 613 C CA . LYS A 1 82 ? 11.621 1.892 -15.534 1.00 73.50 82 LYS A CA 1
ATOM 614 C C . LYS A 1 82 ? 12.219 3.245 -15.913 1.00 73.50 82 LYS A C 1
ATOM 616 O O . LYS A 1 82 ? 12.515 3.453 -17.086 1.00 73.50 82 LYS A O 1
ATOM 621 N N . LEU A 1 83 ? 12.393 4.141 -14.942 1.00 77.69 83 LEU A N 1
ATOM 622 C CA . LEU A 1 83 ? 13.025 5.440 -15.156 1.00 77.69 83 LEU A CA 1
ATOM 623 C C . LEU A 1 83 ? 14.508 5.267 -15.522 1.00 77.69 83 LEU A C 1
ATOM 625 O O . LEU A 1 83 ? 14.935 5.747 -16.564 1.00 77.69 83 LEU A O 1
ATOM 629 N N . GLU A 1 84 ? 15.252 4.482 -14.739 1.00 73.31 84 GLU A N 1
ATOM 630 C CA . GLU A 1 84 ? 16.675 4.196 -14.984 1.00 73.31 84 GLU A CA 1
ATOM 631 C C . GLU A 1 84 ? 16.912 3.410 -16.290 1.00 73.31 84 GLU A C 1
ATOM 633 O O . GLU A 1 84 ? 17.949 3.549 -16.938 1.00 73.31 84 GLU A O 1
ATOM 638 N N . GLY A 1 85 ? 15.941 2.592 -16.708 1.00 61.12 85 GLY A N 1
ATOM 639 C CA . GLY A 1 85 ? 15.963 1.914 -18.003 1.00 61.12 85 GLY A CA 1
ATOM 640 C C . GLY A 1 85 ? 15.653 2.826 -19.195 1.00 61.12 85 GLY A C 1
ATOM 641 O O . GLY A 1 85 ? 16.165 2.565 -20.279 1.00 61.12 85 GLY A O 1
ATOM 642 N N . SER A 1 86 ? 14.846 3.879 -19.011 1.00 58.28 86 SER A N 1
ATOM 643 C CA . SER A 1 86 ? 14.464 4.810 -20.090 1.00 58.28 86 SER A CA 1
ATOM 644 C C . SER A 1 86 ? 15.592 5.794 -20.417 1.00 58.28 86 SER A C 1
ATOM 646 O O . SER A 1 86 ? 15.872 6.006 -21.590 1.00 58.28 86 SER A O 1
ATOM 648 N N . ASP A 1 87 ? 16.333 6.263 -19.404 1.00 55.03 87 ASP A N 1
ATOM 649 C CA . ASP A 1 87 ? 17.521 7.128 -19.571 1.00 55.03 87 ASP A CA 1
ATOM 650 C C . ASP A 1 87 ? 18.680 6.454 -20.336 1.00 55.03 87 ASP A C 1
ATOM 652 O O . ASP A 1 87 ? 19.647 7.108 -20.713 1.00 55.03 87 ASP A O 1
ATOM 656 N N . ARG A 1 88 ? 18.630 5.130 -20.550 1.00 51.00 88 ARG A N 1
ATOM 657 C CA . ARG A 1 88 ? 19.650 4.389 -21.314 1.00 51.00 88 ARG A CA 1
ATOM 658 C C . ARG A 1 88 ? 19.387 4.341 -22.822 1.00 51.00 88 ARG A C 1
ATOM 660 O O . ARG A 1 88 ? 20.258 3.851 -23.543 1.00 51.00 88 ARG A O 1
ATOM 667 N N . TYR A 1 89 ? 18.207 4.766 -23.277 1.00 44.94 89 TYR A N 1
ATOM 668 C CA . TYR A 1 89 ? 17.774 4.664 -24.677 1.00 44.94 89 TYR A CA 1
ATOM 669 C C . TYR A 1 89 ? 17.402 6.007 -25.333 1.00 44.94 89 TYR A C 1
ATOM 671 O O . TYR A 1 89 ? 17.054 5.990 -26.514 1.00 44.94 89 TYR A O 1
ATOM 679 N N . ASP A 1 90 ? 17.544 7.125 -24.616 1.00 43.31 90 ASP A N 1
ATOM 680 C CA . ASP A 1 90 ? 17.620 8.488 -25.170 1.00 43.31 90 ASP A CA 1
ATOM 681 C C . ASP A 1 90 ? 19.079 8.988 -25.152 1.00 43.31 90 ASP A C 1
ATOM 683 O O . ASP A 1 90 ? 19.472 9.722 -26.090 1.00 43.31 90 ASP A O 1
#

Solvent-accessible surface area (backbone atoms only — not comparable to full-atom values): 5178 Å² total; per-residue (Å²): 140,73,76,76,66,66,73,71,70,73,70,78,82,71,80,76,76,75,65,49,76,68,51,58,57,46,53,72,59,59,73,65,63,57,55,58,58,24,51,52,49,19,49,48,22,46,52,49,13,51,52,31,40,74,72,67,38,52,66,62,11,51,60,40,34,60,47,19,64,57,30,44,51,55,26,48,50,55,51,52,54,51,51,64,56,48,72,74,77,114